Protein AF-S8DMJ7-F1 (afdb_monomer_lite)

Sequence (61 aa):
PREWQLRAARKTLEGHDTMTVAPTGAGKSMVFALLAIAAELTKSEGLILVICPLKALQLDQ

Structure (mmCIF, N/CA/C/O backbone):
data_AF-S8DMJ7-F1
#
_entry.id   AF-S8DMJ7-F1
#
loop_
_atom_site.group_PDB
_atom_site.id
_atom_site.type_symbol
_atom_site.label_atom_id
_atom_site.label_alt_id
_atom_site.label_comp_id
_atom_site.label_asym_id
_atom_site.label_entity_id
_atom_site.label_seq_id
_atom_site.pdbx_PDB_ins_code
_atom_site.Cartn_x
_atom_site.Cartn_y
_atom_site.Cartn_z
_atom_site.occupancy
_atom_site.B_iso_or_equiv
_atom_site.auth_seq_id
_atom_site.auth_comp_id
_atom_site.auth_asym_id
_atom_site.auth_atom_id
_atom_site.pdbx_PDB_model_num
ATOM 1 N N . PRO A 1 1 ? -5.408 10.133 -9.456 1.00 86.44 1 PRO A N 1
ATOM 2 C CA . PRO A 1 1 ? -5.437 8.645 -9.467 1.00 86.44 1 PRO A CA 1
ATOM 3 C C . PRO A 1 1 ? -5.888 8.110 -10.835 1.00 86.44 1 PRO A C 1
ATOM 5 O O . PRO A 1 1 ? -6.744 8.728 -11.457 1.00 86.44 1 PRO A O 1
ATOM 8 N N . ARG A 1 2 ? -5.311 6.999 -11.310 1.00 96.88 2 ARG A N 1
ATOM 9 C CA . ARG A 1 2 ? -5.729 6.270 -12.524 1.00 96.88 2 ARG A CA 1
ATOM 10 C C . ARG A 1 2 ? -6.871 5.307 -12.186 1.00 96.88 2 ARG A C 1
ATOM 12 O O . ARG A 1 2 ? -6.946 4.823 -11.059 1.00 96.88 2 ARG A O 1
ATOM 19 N N . GLU A 1 3 ? -7.713 4.956 -13.157 1.00 97.38 3 GLU A N 1
ATOM 20 C CA . GLU A 1 3 ? -8.891 4.111 -12.898 1.00 97.38 3 GLU A CA 1
ATOM 21 C C . GLU A 1 3 ? -8.572 2.774 -12.223 1.00 97.38 3 GLU A C 1
ATOM 23 O O . GLU A 1 3 ? -9.283 2.356 -11.316 1.00 97.38 3 GLU A O 1
ATOM 28 N N . TRP A 1 4 ? -7.509 2.089 -12.647 1.00 97.56 4 TRP A N 1
ATOM 29 C CA . TRP A 1 4 ? -7.158 0.793 -12.068 1.00 97.56 4 TRP A CA 1
ATOM 30 C C . TRP A 1 4 ? -6.763 0.912 -10.588 1.00 97.56 4 TRP A C 1
ATOM 32 O O . TRP A 1 4 ? -7.050 -0.001 -9.821 1.00 97.56 4 TRP A O 1
ATOM 42 N N . GLN A 1 5 ? -6.176 2.044 -10.173 1.00 98.31 5 GLN A N 1
ATOM 43 C CA . GLN A 1 5 ? -5.839 2.313 -8.770 1.00 98.31 5 GLN A CA 1
ATOM 44 C C . GLN A 1 5 ? -7.117 2.480 -7.946 1.00 98.31 5 GLN A C 1
ATOM 46 O O . GLN A 1 5 ? -7.231 1.905 -6.869 1.00 98.31 5 GLN A O 1
ATOM 51 N N . LEU A 1 6 ? -8.097 3.218 -8.485 1.00 98.06 6 LEU A N 1
ATOM 52 C CA . LEU A 1 6 ? -9.407 3.403 -7.855 1.00 98.06 6 LEU A CA 1
ATOM 53 C C . LEU A 1 6 ? -10.176 2.083 -7.761 1.00 98.06 6 LEU A C 1
ATOM 55 O O . LEU A 1 6 ? -10.760 1.793 -6.723 1.00 98.06 6 LEU A O 1
ATOM 59 N N . ARG A 1 7 ? -10.157 1.265 -8.822 1.00 98.06 7 ARG A N 1
ATOM 60 C CA . ARG A 1 7 ? -10.801 -0.056 -8.818 1.00 98.06 7 ARG A CA 1
ATOM 61 C C . ARG A 1 7 ? -10.184 -0.979 -7.772 1.00 98.06 7 ARG A C 1
ATOM 63 O O . ARG A 1 7 ? -10.943 -1.605 -7.039 1.00 98.06 7 ARG A O 1
ATOM 70 N N . ALA A 1 8 ? -8.853 -1.037 -7.697 1.00 98.19 8 ALA A N 1
ATOM 71 C CA . ALA A 1 8 ? -8.150 -1.842 -6.704 1.00 98.19 8 ALA A CA 1
ATOM 72 C C . ALA A 1 8 ? -8.480 -1.374 -5.280 1.00 98.19 8 ALA A C 1
ATOM 74 O O . ALA A 1 8 ? -8.979 -2.163 -4.487 1.00 98.19 8 ALA A O 1
ATOM 75 N N . ALA A 1 9 ? -8.310 -0.077 -4.991 1.00 97.69 9 ALA A N 1
ATOM 76 C CA . ALA A 1 9 ? -8.593 0.481 -3.670 1.00 97.69 9 ALA A CA 1
ATOM 77 C C . ALA A 1 9 ? -10.057 0.272 -3.252 1.00 97.69 9 ALA A C 1
ATOM 79 O O . ALA A 1 9 ? -10.319 -0.172 -2.139 1.00 97.69 9 ALA A O 1
ATOM 80 N N . ARG A 1 10 ? -11.017 0.525 -4.153 1.00 97.81 10 ARG A N 1
ATOM 81 C CA . ARG A 1 10 ? -12.443 0.315 -3.873 1.00 97.81 10 ARG A CA 1
ATOM 82 C C . ARG A 1 10 ? -12.746 -1.145 -3.546 1.00 97.81 10 ARG A C 1
ATOM 84 O O . ARG A 1 10 ? -13.415 -1.399 -2.557 1.00 97.81 10 ARG A O 1
ATOM 91 N N . LYS A 1 11 ? -12.249 -2.093 -4.348 1.00 98.25 11 LYS A N 1
ATOM 92 C CA . LYS A 1 11 ? -12.487 -3.522 -4.101 1.00 98.25 11 LYS A CA 1
ATOM 93 C C . LYS A 1 11 ? -11.900 -3.973 -2.766 1.00 98.25 11 LYS A C 1
ATOM 95 O O . LYS A 1 11 ? -12.572 -4.689 -2.032 1.00 98.25 11 LYS A O 1
ATOM 100 N N . THR A 1 12 ? -10.716 -3.479 -2.412 1.00 97.06 12 THR A N 1
ATOM 101 C CA . THR A 1 12 ? -10.124 -3.717 -1.091 1.00 97.06 12 THR A CA 1
ATOM 102 C C . THR A 1 12 ? -10.972 -3.126 0.043 1.00 97.06 12 THR A C 1
ATOM 104 O O . THR A 1 12 ? -11.229 -3.820 1.019 1.00 97.06 12 THR A O 1
ATOM 107 N N . LEU A 1 13 ? -11.462 -1.887 -0.085 1.00 95.2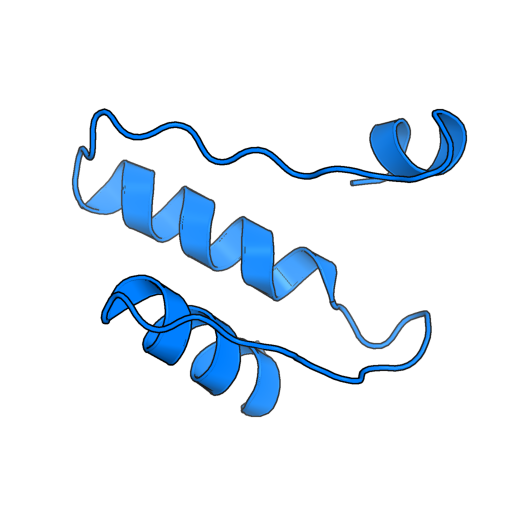5 13 LEU A N 1
ATOM 108 C CA . LEU A 1 13 ? -12.320 -1.245 0.928 1.00 95.25 13 LEU A CA 1
ATOM 109 C C . LEU A 1 13 ? -13.700 -1.906 1.071 1.00 95.25 13 LEU A C 1
ATOM 111 O O . LEU A 1 13 ? -14.279 -1.877 2.150 1.00 95.25 13 LEU A O 1
ATOM 115 N N . GLU A 1 14 ? -14.215 -2.525 0.007 1.00 96.38 14 GLU A N 1
ATOM 116 C CA . GLU A 1 14 ? -15.425 -3.364 0.034 1.00 96.38 14 GLU A CA 1
ATOM 117 C C . GLU A 1 14 ? -15.205 -4.705 0.773 1.00 96.38 14 GLU A C 1
ATOM 119 O O . GLU A 1 14 ? -16.148 -5.477 0.930 1.00 96.38 14 GLU A O 1
ATOM 124 N N . GLY A 1 15 ? -13.980 -4.991 1.235 1.00 95.69 15 GLY A N 1
ATOM 125 C CA . GLY A 1 15 ? -13.634 -6.213 1.963 1.00 95.69 15 GLY A CA 1
ATOM 126 C C . GLY A 1 15 ? -13.215 -7.381 1.068 1.00 95.69 15 GLY A C 1
ATOM 127 O O . GLY A 1 15 ? -13.214 -8.522 1.523 1.00 95.69 15 GLY A O 1
ATOM 128 N N . HIS A 1 16 ? -12.874 -7.128 -0.201 1.00 98.06 16 HIS A N 1
ATOM 129 C CA . HIS A 1 16 ? -12.413 -8.171 -1.117 1.00 98.06 16 HIS A CA 1
ATOM 130 C C . HIS A 1 16 ? -10.885 -8.278 -1.175 1.00 98.06 16 HIS A C 1
ATOM 132 O O . HIS A 1 16 ? -10.181 -7.285 -1.400 1.00 98.06 16 HIS A O 1
ATOM 138 N N . ASP A 1 17 ? -10.380 -9.512 -1.139 1.00 97.75 17 ASP A N 1
ATOM 139 C CA . ASP A 1 17 ? -8.996 -9.809 -1.505 1.00 97.75 17 ASP A CA 1
ATOM 140 C C . ASP A 1 17 ? -8.744 -9.421 -2.965 1.00 97.75 17 ASP A C 1
ATOM 142 O O . ASP A 1 17 ? -9.476 -9.807 -3.880 1.00 97.75 17 ASP A O 1
ATOM 146 N N . THR A 1 18 ? -7.710 -8.613 -3.192 1.00 96.44 18 THR A N 1
ATOM 147 C CA . THR A 1 18 ? -7.453 -7.995 -4.496 1.00 96.44 18 THR A CA 1
ATOM 148 C C . THR A 1 18 ? -6.006 -8.219 -4.922 1.00 96.44 18 THR A C 1
ATOM 150 O O . THR A 1 18 ? -5.077 -7.853 -4.207 1.00 96.44 18 THR A O 1
ATOM 153 N N . MET A 1 19 ? -5.802 -8.750 -6.132 1.00 96.94 19 MET A N 1
ATOM 154 C CA . MET A 1 19 ? -4.487 -8.854 -6.774 1.00 96.94 19 MET A CA 1
ATOM 155 C C . MET A 1 19 ? -4.420 -7.907 -7.974 1.00 96.94 19 MET A C 1
ATOM 157 O O . MET A 1 19 ? -5.270 -7.952 -8.860 1.00 96.94 19 MET A O 1
ATOM 161 N N . THR A 1 20 ? -3.402 -7.046 -8.016 1.00 96.56 20 THR A N 1
ATOM 162 C CA . THR A 1 20 ? -3.190 -6.094 -9.117 1.00 96.56 20 THR A CA 1
ATOM 163 C C . THR A 1 20 ? -1.831 -6.320 -9.764 1.00 96.56 20 THR A C 1
ATOM 165 O O . THR A 1 20 ? -0.808 -6.325 -9.084 1.00 96.56 20 THR A O 1
ATOM 168 N N . VAL A 1 21 ? -1.811 -6.436 -11.092 1.00 96.81 21 VAL A N 1
ATOM 169 C CA . VAL A 1 21 ? -0.576 -6.481 -11.882 1.00 96.81 21 VAL A CA 1
ATOM 170 C C . VAL A 1 21 ? -0.306 -5.089 -12.441 1.00 96.81 21 VAL A C 1
ATOM 172 O O . VAL A 1 21 ? -1.103 -4.553 -13.207 1.00 96.81 21 VAL A O 1
ATOM 175 N N . ALA A 1 22 ? 0.818 -4.490 -12.054 1.00 96.19 22 ALA A N 1
ATOM 176 C CA . ALA A 1 22 ? 1.225 -3.180 -12.550 1.00 96.19 22 ALA A CA 1
ATOM 177 C C . ALA A 1 22 ? 2.760 -3.070 -12.623 1.00 96.19 22 ALA A C 1
ATOM 179 O O . ALA A 1 22 ? 3.453 -3.469 -11.677 1.00 96.19 22 ALA A O 1
ATOM 180 N N . PRO A 1 23 ? 3.322 -2.496 -13.703 1.00 95.44 23 PRO A N 1
ATOM 181 C CA . PRO A 1 23 ? 4.768 -2.395 -13.879 1.00 95.44 23 PRO A CA 1
ATOM 182 C C . PRO A 1 23 ? 5.389 -1.368 -12.925 1.00 95.44 23 PRO A C 1
ATOM 184 O O . PRO A 1 23 ? 4.695 -0.569 -12.282 1.00 95.44 23 PRO A O 1
ATOM 187 N N . THR A 1 2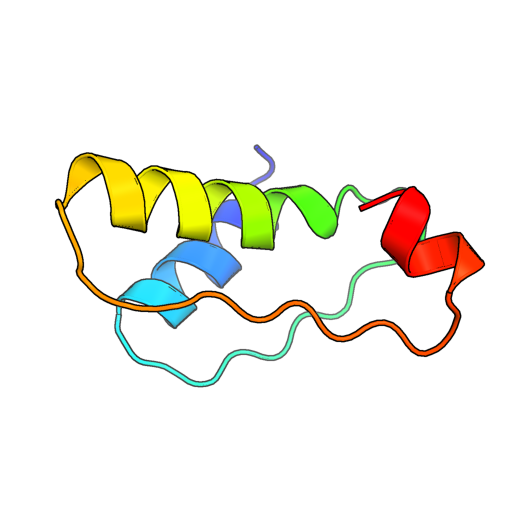4 ? 6.710 -1.411 -12.756 1.00 93.12 24 THR A N 1
ATOM 188 C CA . THR A 1 24 ? 7.461 -0.398 -11.991 1.00 93.12 24 THR A CA 1
ATOM 189 C C . THR A 1 24 ? 7.193 1.001 -12.553 1.00 93.12 24 THR A C 1
ATOM 191 O O . THR A 1 24 ? 6.969 1.157 -13.750 1.00 93.12 24 THR A O 1
ATOM 194 N N . GLY A 1 25 ? 7.106 2.009 -11.681 1.00 93.00 25 GLY A N 1
ATOM 195 C CA . GLY A 1 25 ? 6.767 3.383 -12.078 1.00 93.00 25 GL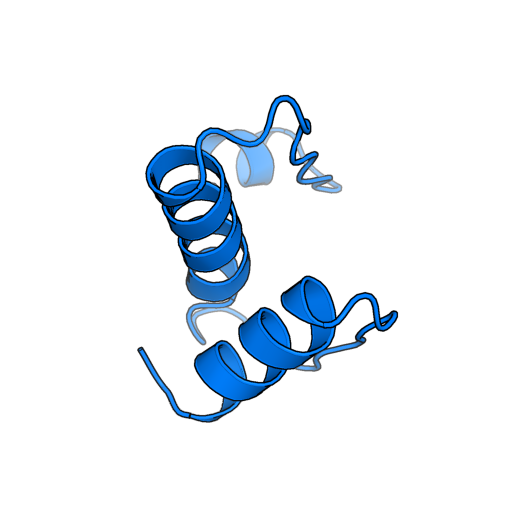Y A CA 1
ATOM 196 C C . GLY A 1 25 ? 5.290 3.630 -12.424 1.00 93.00 25 GLY A C 1
ATOM 197 O O . GLY A 1 25 ? 4.889 4.776 -12.595 1.00 93.00 25 GLY A O 1
ATOM 198 N N . ALA A 1 26 ? 4.429 2.604 -12.456 1.00 94.62 26 ALA A N 1
ATOM 199 C CA . ALA A 1 26 ? 3.000 2.786 -12.746 1.00 94.62 26 ALA A CA 1
ATOM 200 C C . ALA A 1 26 ? 2.218 3.536 -11.646 1.00 94.62 26 ALA A C 1
ATOM 202 O O . ALA A 1 26 ? 1.051 3.870 -11.849 1.00 94.62 26 ALA A O 1
ATOM 203 N N . GLY A 1 27 ? 2.835 3.784 -10.486 1.00 94.94 27 GLY A N 1
ATOM 204 C CA . GLY A 1 27 ? 2.195 4.424 -9.335 1.00 94.94 27 GLY A CA 1
ATOM 205 C C . GLY A 1 27 ? 1.409 3.450 -8.455 1.00 94.94 27 GLY A C 1
ATOM 206 O O . GLY A 1 27 ? 0.314 3.773 -8.010 1.00 94.94 27 GLY A O 1
ATOM 207 N N . LYS A 1 28 ? 1.933 2.243 -8.220 1.00 95.50 28 LYS A N 1
ATOM 208 C CA . LYS A 1 28 ? 1.307 1.233 -7.342 1.00 95.50 28 LYS A CA 1
ATOM 209 C C . LYS A 1 28 ? 1.064 1.740 -5.920 1.00 95.50 28 LYS A C 1
ATOM 211 O O . LYS A 1 28 ? 0.002 1.474 -5.368 1.00 95.50 28 LYS A O 1
ATOM 216 N N . SER A 1 29 ? 1.989 2.538 -5.391 1.00 95.81 29 SER A N 1
ATOM 217 C CA . SER A 1 29 ? 1.935 3.087 -4.032 1.00 95.81 29 SER A CA 1
ATOM 218 C C . SER A 1 29 ? 0.684 3.938 -3.773 1.00 95.81 29 SER A C 1
ATOM 220 O O . SER A 1 29 ? 0.164 3.956 -2.663 1.00 95.81 29 SER A O 1
ATOM 222 N N . MET A 1 30 ? 0.116 4.550 -4.824 1.00 97.00 30 MET A N 1
ATOM 223 C CA . MET A 1 30 ? -1.143 5.301 -4.746 1.00 97.00 30 MET A CA 1
ATOM 224 C C . MET A 1 30 ? -2.309 4.454 -4.213 1.00 97.00 30 MET A C 1
ATOM 226 O O . MET A 1 30 ? -3.194 4.997 -3.563 1.00 97.00 30 MET A O 1
ATOM 230 N N . VAL A 1 31 ? -2.331 3.138 -4.465 1.00 97.06 31 VAL A N 1
ATOM 231 C CA . VAL A 1 31 ? -3.396 2.263 -3.946 1.00 97.06 31 VAL A CA 1
ATOM 232 C C . VAL A 1 31 ? -3.360 2.238 -2.419 1.00 97.06 31 VAL A C 1
ATOM 234 O O . VAL A 1 31 ? -4.387 2.482 -1.796 1.00 97.06 31 VAL A O 1
ATOM 237 N N . PHE A 1 32 ? -2.189 2.033 -1.810 1.00 95.00 32 PHE A N 1
ATOM 238 C CA . PHE A 1 32 ? -2.051 1.995 -0.349 1.00 95.00 32 PHE A CA 1
ATOM 239 C C . PHE A 1 32 ? -2.297 3.369 0.286 1.00 95.00 32 PHE A C 1
ATOM 241 O O . PHE A 1 32 ? -2.950 3.453 1.322 1.00 95.00 32 PHE A O 1
ATOM 248 N N . ALA A 1 33 ? -1.860 4.451 -0.371 1.00 95.75 33 ALA A N 1
ATOM 249 C CA . ALA A 1 33 ? -2.142 5.816 0.075 1.00 95.75 33 ALA A CA 1
ATOM 250 C C . ALA A 1 33 ? -3.653 6.112 0.119 1.00 95.75 33 ALA A C 1
ATOM 252 O O . ALA A 1 33 ? -4.140 6.696 1.084 1.00 95.75 33 ALA A O 1
ATOM 253 N N . LEU A 1 34 ? -4.416 5.666 -0.888 1.00 96.75 34 LEU A N 1
ATOM 254 C CA . LEU A 1 34 ? -5.877 5.803 -0.896 1.00 96.75 34 LEU A CA 1
ATOM 255 C C . LEU A 1 34 ? -6.534 5.032 0.255 1.00 96.75 34 LEU A C 1
ATOM 257 O O . LEU A 1 34 ? -7.474 5.548 0.856 1.00 96.75 34 LEU A O 1
ATOM 261 N N . LEU A 1 35 ? -6.035 3.835 0.582 1.00 95.94 35 LEU A N 1
ATOM 262 C CA . LEU A 1 35 ? -6.523 3.069 1.733 1.00 95.94 35 LEU A CA 1
ATOM 263 C C . LEU A 1 35 ? -6.254 3.809 3.050 1.00 95.94 35 LEU A C 1
ATOM 265 O O . LEU A 1 35 ? -7.153 3.906 3.880 1.00 95.94 35 LEU A O 1
ATOM 269 N N . ALA A 1 36 ? -5.057 4.377 3.221 1.00 94.62 36 ALA A N 1
ATOM 270 C CA . ALA A 1 36 ? -4.690 5.130 4.423 1.00 94.62 36 ALA A CA 1
ATOM 271 C C . ALA A 1 36 ? -5.529 6.398 4.598 1.00 94.62 36 ALA A C 1
ATOM 273 O O . ALA A 1 36 ? -6.047 6.651 5.684 1.00 94.62 36 ALA A O 1
ATOM 274 N N . ILE A 1 37 ? -5.738 7.150 3.516 1.00 95.06 37 ILE A N 1
ATOM 275 C CA . ILE A 1 37 ? -6.622 8.321 3.526 1.00 95.06 37 ILE A CA 1
ATOM 276 C C . ILE A 1 37 ? -8.054 7.905 3.879 1.00 95.06 37 ILE A C 1
ATOM 278 O O . ILE A 1 37 ? -8.697 8.560 4.694 1.00 95.06 37 ILE A O 1
ATOM 282 N N . ALA A 1 38 ? -8.563 6.813 3.300 1.00 95.06 38 ALA A N 1
ATOM 283 C CA . ALA A 1 38 ? -9.903 6.323 3.611 1.00 95.06 38 ALA A CA 1
ATOM 284 C C . ALA A 1 38 ? -10.034 5.901 5.085 1.00 95.06 38 ALA A C 1
ATOM 286 O O . ALA A 1 38 ? -11.036 6.233 5.719 1.00 95.06 38 ALA A O 1
ATOM 287 N N . ALA A 1 39 ? -9.024 5.227 5.642 1.00 93.81 39 ALA A N 1
ATOM 288 C CA . ALA A 1 39 ? -8.994 4.852 7.054 1.00 93.81 39 ALA A CA 1
ATOM 289 C C . ALA A 1 39 ? -9.049 6.087 7.971 1.00 93.81 39 ALA A C 1
ATOM 291 O O . ALA A 1 39 ? -9.871 6.129 8.885 1.00 93.81 39 ALA A O 1
ATOM 292 N N . GLU A 1 40 ? -8.269 7.130 7.670 1.00 94.62 40 GLU A N 1
ATOM 293 C CA . GLU A 1 40 ? -8.274 8.383 8.438 1.00 94.62 40 GLU A CA 1
ATOM 294 C C . GLU A 1 40 ? -9.617 9.128 8.336 1.00 94.62 40 GLU A C 1
ATOM 296 O O . GLU A 1 40 ? -10.171 9.570 9.345 1.00 94.62 40 GLU A O 1
ATOM 301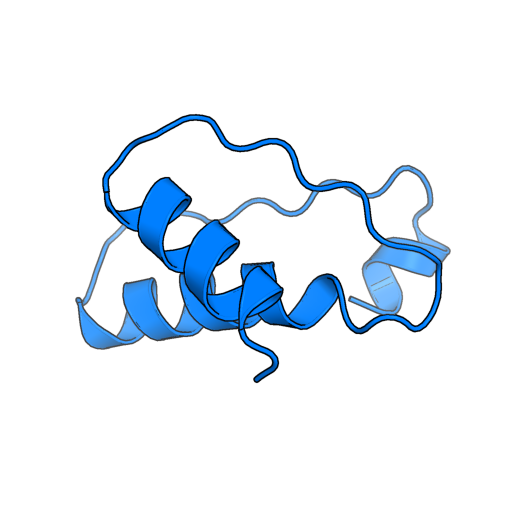 N N . LEU A 1 41 ? -10.185 9.234 7.128 1.00 94.88 41 LEU A N 1
ATOM 302 C CA . LEU A 1 41 ? -11.473 9.904 6.901 1.00 94.88 41 LEU A CA 1
ATOM 303 C C . LEU A 1 41 ? -12.641 9.193 7.593 1.00 94.88 41 LEU A C 1
ATOM 305 O O . LEU A 1 41 ? -13.598 9.842 8.008 1.00 94.88 41 LEU A O 1
ATOM 309 N N . THR A 1 42 ? -12.564 7.869 7.711 1.00 93.94 42 THR A N 1
ATOM 310 C CA . THR A 1 42 ? -13.591 7.043 8.364 1.00 93.94 42 THR A CA 1
ATOM 311 C C . THR A 1 42 ? -13.334 6.838 9.854 1.00 93.94 42 THR A C 1
ATOM 313 O O . THR A 1 42 ? -14.157 6.212 10.517 1.00 93.94 42 THR A O 1
ATOM 316 N N . LYS A 1 43 ? -12.223 7.374 10.388 1.00 92.75 43 LYS A N 1
ATOM 317 C CA . LYS A 1 43 ? -11.761 7.143 11.767 1.00 92.75 43 LYS A CA 1
ATOM 318 C C . LYS A 1 43 ? -11.704 5.655 12.116 1.00 92.75 43 LYS A C 1
ATOM 320 O O . LYS A 1 43 ? -12.052 5.245 13.219 1.00 92.75 43 LYS A O 1
ATOM 325 N N . SER A 1 44 ? -11.273 4.850 11.148 1.00 91.00 44 SER A N 1
ATOM 326 C CA . SER A 1 44 ? -11.059 3.425 11.348 1.00 91.00 44 SER A CA 1
AT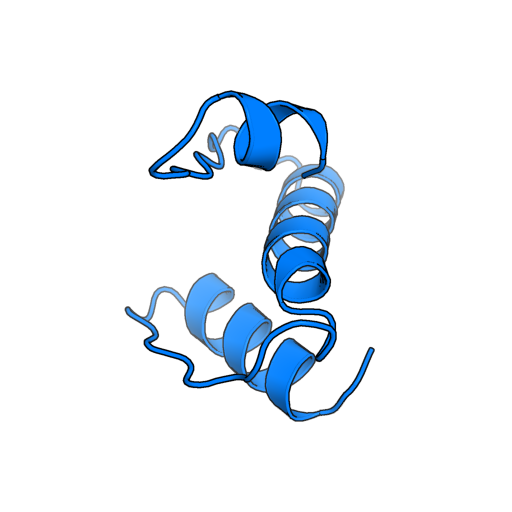OM 327 C C . SER A 1 44 ? -9.864 3.207 12.274 1.00 91.00 44 SER A C 1
ATOM 329 O O . SER A 1 44 ? -8.789 3.752 12.037 1.00 91.00 44 SER A O 1
ATOM 331 N N . GLU A 1 45 ? -10.027 2.365 13.294 1.00 90.06 45 GLU A N 1
ATOM 332 C CA . GLU A 1 45 ? -8.941 1.945 14.196 1.00 90.06 45 GLU A CA 1
ATOM 333 C C . GLU A 1 45 ? -8.030 0.862 13.572 1.00 90.06 45 GLU A C 1
ATOM 335 O O . GLU A 1 45 ? -7.185 0.270 14.242 1.00 90.06 45 GLU A O 1
ATOM 340 N N . GLY A 1 46 ? -8.208 0.568 12.280 1.00 85.06 46 GLY A N 1
ATOM 341 C CA . GLY A 1 46 ? -7.443 -0.444 11.558 1.00 85.06 46 GLY A CA 1
ATOM 342 C C . GLY A 1 46 ? -6.010 -0.018 11.221 1.00 85.06 46 GLY A C 1
ATOM 343 O O . GLY A 1 46 ? -5.731 1.138 10.914 1.00 85.06 46 GLY A O 1
ATOM 344 N N . LEU A 1 47 ? -5.097 -0.992 11.200 1.00 90.25 47 LEU A N 1
ATOM 345 C CA . LEU A 1 47 ? -3.713 -0.817 10.756 1.00 90.25 47 LEU A CA 1
ATOM 346 C C . LEU A 1 47 ? -3.555 -1.250 9.293 1.00 90.25 47 LEU A C 1
ATOM 348 O O . LEU A 1 47 ? -3.917 -2.367 8.928 1.00 90.25 47 LEU A O 1
ATOM 352 N N . ILE A 1 48 ? -2.931 -0.404 8.474 1.00 92.94 48 ILE A N 1
ATOM 353 C CA . ILE A 1 48 ? -2.498 -0.768 7.118 1.00 92.94 48 ILE A CA 1
ATOM 354 C C . ILE A 1 48 ? -1.022 -1.158 7.165 1.00 92.94 48 ILE A C 1
ATOM 356 O O . ILE A 1 48 ? -0.166 -0.336 7.488 1.00 92.94 48 ILE A O 1
ATOM 360 N N . LEU A 1 49 ? -0.720 -2.411 6.818 1.00 94.44 49 LEU A N 1
ATOM 361 C CA . LEU A 1 49 ? 0.643 -2.937 6.766 1.00 94.44 49 LEU A CA 1
ATOM 362 C C . LEU A 1 49 ? 1.100 -3.105 5.311 1.00 94.44 49 LEU A C 1
ATOM 364 O O . LEU A 1 49 ? 0.590 -3.959 4.587 1.00 94.44 49 LEU A O 1
ATOM 368 N N . VAL A 1 50 ? 2.095 -2.319 4.894 1.00 95.31 50 VAL A N 1
ATOM 369 C CA . VAL A 1 50 ? 2.721 -2.438 3.567 1.00 95.31 50 VAL A CA 1
ATOM 370 C C . VAL A 1 50 ? 4.020 -3.232 3.693 1.00 95.31 50 VAL A C 1
ATOM 372 O O . VAL A 1 50 ? 4.992 -2.767 4.283 1.00 95.31 50 VAL A O 1
ATOM 375 N N . ILE A 1 51 ? 4.043 -4.442 3.133 1.00 95.00 51 ILE A N 1
ATOM 376 C CA . ILE A 1 51 ? 5.203 -5.339 3.198 1.00 95.00 51 ILE A CA 1
ATOM 377 C C . ILE A 1 51 ? 6.026 -5.198 1.917 1.00 95.00 51 ILE A C 1
ATOM 379 O O . ILE A 1 51 ? 5.535 -5.453 0.818 1.00 95.00 51 ILE A O 1
ATOM 383 N N . CYS A 1 52 ? 7.297 -4.828 2.069 1.00 94.75 52 CYS A N 1
ATOM 384 C CA . CYS A 1 52 ? 8.262 -4.743 0.975 1.00 94.75 52 CYS A CA 1
ATOM 385 C C . CYS A 1 52 ? 9.371 -5.792 1.153 1.00 94.75 52 CYS A C 1
ATOM 387 O O . CYS A 1 52 ? 9.817 -6.016 2.278 1.00 94.75 52 CYS A O 1
ATOM 389 N N . PRO A 1 53 ? 9.878 -6.401 0.065 1.00 93.81 53 PRO A N 1
ATOM 390 C CA . PRO A 1 53 ? 10.925 -7.420 0.162 1.00 93.81 53 PRO A CA 1
ATOM 391 C C . PRO A 1 53 ? 12.299 -6.847 0.551 1.00 93.81 53 PRO A C 1
ATOM 393 O O . PRO A 1 53 ? 13.151 -7.581 1.042 1.00 93.81 53 PRO A O 1
ATOM 396 N N . LEU A 1 54 ? 12.536 -5.548 0.334 1.00 94.81 54 LEU A N 1
ATOM 397 C CA . LEU A 1 54 ? 13.804 -4.877 0.625 1.00 94.81 54 LEU A CA 1
ATOM 398 C C . LEU A 1 54 ? 13.571 -3.632 1.483 1.00 94.81 54 LEU A C 1
ATOM 400 O O . LEU A 1 54 ? 12.676 -2.840 1.192 1.00 94.81 54 LEU A O 1
ATOM 404 N N . LYS A 1 55 ? 14.448 -3.399 2.469 1.00 92.56 55 LYS A N 1
ATOM 405 C CA . LYS A 1 55 ? 14.425 -2.184 3.308 1.00 92.56 55 LYS A CA 1
ATOM 406 C C . LYS A 1 55 ? 14.536 -0.901 2.484 1.00 92.56 55 LYS A C 1
ATOM 408 O O . LYS A 1 55 ? 13.868 0.077 2.783 1.00 92.56 55 LYS A O 1
ATOM 413 N N . ALA A 1 56 ? 15.346 -0.923 1.425 1.00 91.31 56 ALA A N 1
ATOM 414 C CA . ALA A 1 56 ? 15.483 0.214 0.519 1.00 91.31 56 ALA A CA 1
ATOM 415 C C . ALA A 1 56 ? 14.147 0.590 -0.141 1.00 91.31 56 ALA A C 1
ATOM 417 O O . ALA A 1 56 ? 13.852 1.768 -0.271 1.00 91.31 56 ALA A O 1
ATOM 418 N N . LEU A 1 57 ? 13.315 -0.399 -0.492 1.00 87.56 57 LEU A N 1
ATOM 419 C CA . LEU A 1 57 ? 11.987 -0.143 -1.055 1.00 87.56 57 LEU A CA 1
ATOM 420 C C . LEU A 1 57 ? 11.010 0.373 0.001 1.00 87.56 57 LEU A C 1
ATOM 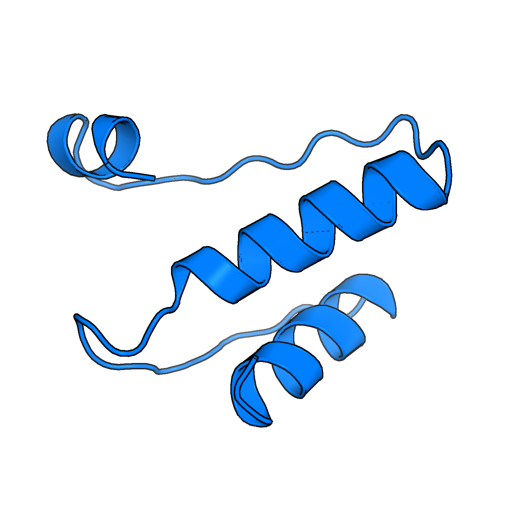422 O O . LEU A 1 57 ? 10.168 1.196 -0.328 1.00 87.56 57 LEU A O 1
ATOM 426 N N . GLN A 1 58 ? 11.136 -0.086 1.250 1.00 86.88 58 GLN A N 1
ATOM 427 C CA . GLN A 1 58 ? 10.315 0.389 2.365 1.00 86.88 58 GLN A CA 1
ATOM 428 C C . GLN A 1 58 ? 10.551 1.875 2.663 1.00 86.88 58 GLN A C 1
ATOM 430 O O . GLN A 1 58 ? 9.595 2.583 2.940 1.00 86.88 58 GLN A O 1
ATOM 435 N N . LEU A 1 59 ? 11.802 2.341 2.611 1.00 86.81 59 LEU A N 1
ATOM 436 C CA . LEU A 1 59 ? 12.140 3.754 2.840 1.00 86.81 59 LEU A CA 1
ATOM 437 C C . LEU A 1 59 ? 11.625 4.688 1.734 1.00 86.81 59 LEU A C 1
ATOM 439 O O . LEU A 1 59 ? 11.583 5.895 1.937 1.00 86.81 59 LEU A O 1
ATOM 443 N N . ASP A 1 60 ? 11.273 4.124 0.580 1.00 85.62 60 ASP A N 1
ATOM 444 C CA . ASP A 1 60 ? 10.770 4.836 -0.596 1.00 85.62 60 ASP A CA 1
ATOM 445 C C . ASP A 1 60 ? 9.233 4.759 -0.729 1.00 85.62 60 ASP A C 1
ATOM 447 O O . ASP A 1 60 ? 8.673 5.322 -1.668 1.00 85.62 60 ASP A O 1
ATOM 451 N N . GLN A 1 61 ? 8.544 4.021 0.158 1.00 75.44 61 GLN A N 1
ATOM 452 C CA . GLN A 1 61 ? 7.074 3.918 0.164 1.00 75.44 61 GLN A CA 1
ATOM 453 C C . GLN A 1 61 ? 6.399 5.005 0.997 1.00 75.44 61 GLN A C 1
ATOM 455 O O . GLN A 1 61 ? 6.943 5.374 2.060 1.00 75.44 61 GLN A O 1
#

Secondary structure (DSSP, 8-state):
--HHHHHHHHHHHTT--------TTS-THHHHHHHHHHHHHTT--PPP----SSHHHHTT-

Foldseek 3Di:
DDPVLVVQLVCVVVVDDDDDDDDPPRPNVSNLVSNVVVCVVVVPPDDDDDDDPDPVVVVVD

pLDDT: mean 94.2, std 4.1, range [75.44, 98.31]

InterPro domains:
  IPR011545 DEAD/DEAH-box helicase domain [PF00270] (3-60)
  IPR027417 P-loop containing nucleoside triphosphate hydrolase [G3DSA:3.40.50.300] (1-61)
  IPR027417 P-loop containing nucleoside triphosphate hydrolase [SSF52540] (1-61)

Organism: Fomitopsis schrenkii (NCBI:txid2126942)

Radius of gyration: 12.0 Å; chains: 1; bounding box: 31×20×28 Å